Protein AF-A0A6N6VVI9-F1 (afdb_monomer)

Organism: NCBI:txid2499159

Radius of gyration: 13.66 Å; Cα contacts (8 Å, |Δi|>4): 94; chains: 1; bounding box: 24×39×38 Å

Foldseek 3Di:
DPDDDDDDDDLDLVVCVVCVVVDDLADAAEWEQPSVDPDGRLVSLVVSVVVPRQNYAYAYCDDCVVPPPRVRHPYDDHPDDPPPD

Mean predicted aligned error: 8.58 Å

Sequence (85 aa):
MSTGKNIVCFDNPYLFFEQMGDFNFNIPIYNDSELGQEKKGEEFAKDIYDKGFKEIYLATGHLPEYFPQIEWIKWTKDKAPPWIN

pLDDT: mean 76.89, std 15.14, range [40.0, 93.69]

Structure (mmCIF, N/CA/C/O backbone):
data_AF-A0A6N6VVI9-F1
#
_entry.id   AF-A0A6N6VVI9-F1
#
loop_
_atom_site.group_PDB
_atom_site.id
_atom_site.type_symbol
_atom_site.label_atom_id
_atom_site.label_alt_id
_atom_site.label_comp_id
_atom_site.label_asym_id
_atom_site.label_entity_id
_atom_site.label_seq_id
_atom_site.pdbx_PDB_ins_code
_atom_site.Cartn_x
_atom_site.Cartn_y
_atom_site.Cartn_z
_atom_site.occupancy
_atom_site.B_iso_or_equiv
_atom_site.auth_seq_id
_atom_site.auth_comp_id
_atom_site.auth_asym_id
_atom_site.auth_atom_id
_atom_site.pdbx_PDB_model_num
ATOM 1 N N . MET A 1 1 ? 2.534 19.108 22.185 1.00 40.00 1 MET A N 1
ATOM 2 C CA . MET A 1 1 ? 2.548 17.670 22.520 1.00 40.00 1 MET A CA 1
ATOM 3 C C . MET A 1 1 ? 2.665 16.920 21.211 1.00 40.00 1 MET A C 1
ATOM 5 O O . MET A 1 1 ? 1.743 16.993 20.411 1.00 40.00 1 MET A O 1
ATOM 9 N N . SER A 1 2 ? 3.815 16.317 20.931 1.00 46.53 2 SER A N 1
ATOM 10 C CA . SER A 1 2 ? 3.994 15.514 19.721 1.00 46.53 2 SER A CA 1
ATOM 11 C C . SER A 1 2 ? 3.167 14.243 19.895 1.00 46.53 2 SER A C 1
ATOM 13 O O . SER A 1 2 ? 3.495 13.405 20.729 1.00 46.53 2 SER A O 1
ATOM 15 N N . THR A 1 3 ? 2.040 14.140 19.197 1.00 51.28 3 THR A N 1
ATOM 16 C CA . THR A 1 3 ? 1.221 12.928 19.168 1.00 51.28 3 THR A CA 1
ATOM 17 C C . THR A 1 3 ? 2.068 11.794 18.595 1.0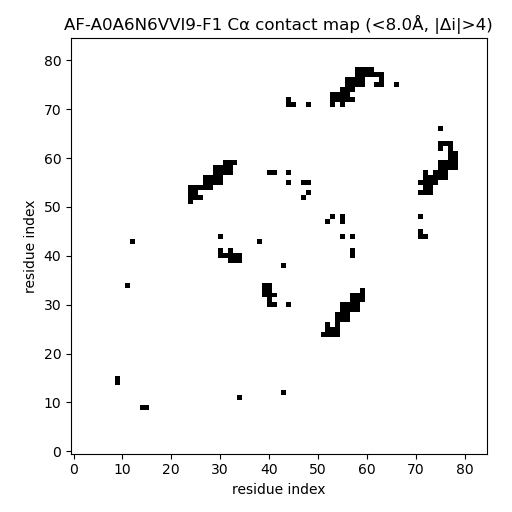0 51.28 3 THR A C 1
ATOM 19 O O . THR A 1 3 ? 2.493 11.853 17.442 1.00 51.28 3 THR A O 1
ATOM 22 N N . GLY A 1 4 ? 2.386 10.794 19.421 1.00 68.31 4 GLY A N 1
ATOM 23 C CA . GLY A 1 4 ? 3.174 9.639 18.996 1.00 68.31 4 GLY A CA 1
ATOM 24 C C . GLY A 1 4 ? 2.435 8.892 17.891 1.00 68.31 4 GLY A C 1
ATOM 25 O O . GLY A 1 4 ? 1.373 8.323 18.131 1.00 68.31 4 GLY A O 1
ATOM 26 N N . LYS A 1 5 ? 2.964 8.935 16.667 1.00 75.88 5 LYS A N 1
ATOM 27 C CA . LYS A 1 5 ? 2.471 8.108 15.564 1.00 75.88 5 LYS A CA 1
ATOM 28 C C . LYS A 1 5 ? 3.138 6.741 15.681 1.00 75.88 5 LYS A C 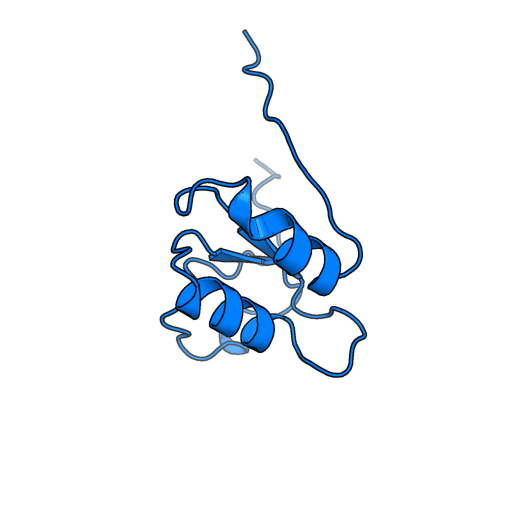1
ATOM 30 O O . LYS A 1 5 ? 4.363 6.669 15.687 1.00 75.88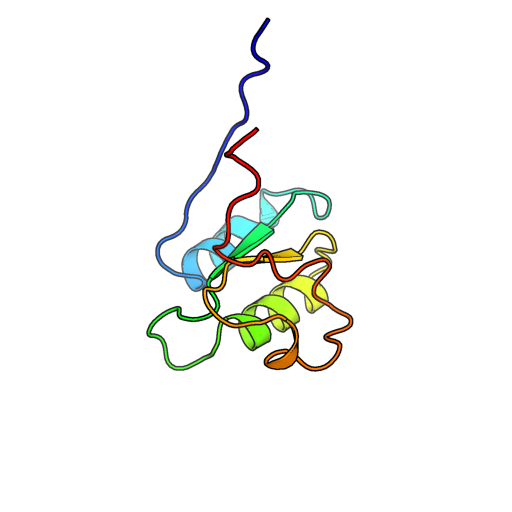 5 LYS A O 1
ATOM 35 N N . ASN A 1 6 ? 2.340 5.681 15.771 1.00 8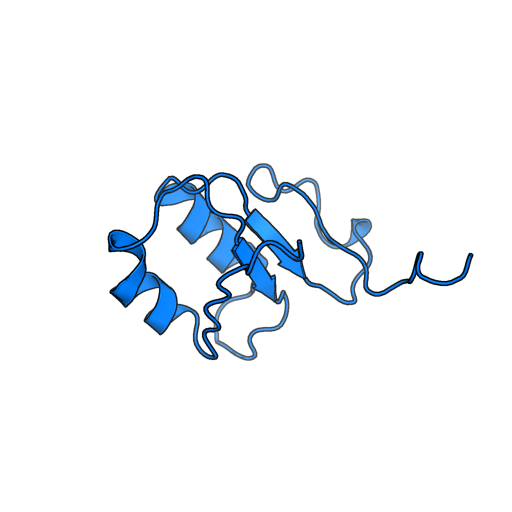4.38 6 ASN A N 1
ATOM 36 C CA . ASN A 1 6 ? 2.843 4.315 15.673 1.00 84.38 6 ASN A CA 1
ATOM 37 C C . ASN A 1 6 ? 3.014 3.977 14.194 1.00 84.38 6 ASN A C 1
ATOM 39 O O . ASN A 1 6 ? 2.060 4.085 13.424 1.00 84.38 6 ASN A O 1
ATOM 43 N N . ILE A 1 7 ? 4.233 3.618 13.808 1.00 87.19 7 ILE A N 1
ATOM 44 C CA . ILE A 1 7 ? 4.568 3.196 12.450 1.00 87.19 7 ILE A CA 1
ATOM 45 C C . ILE A 1 7 ? 4.953 1.726 12.529 1.00 87.19 7 ILE A C 1
ATOM 47 O O . ILE A 1 7 ? 5.799 1.355 13.340 1.00 87.19 7 ILE A O 1
ATOM 51 N N . VAL A 1 8 ? 4.323 0.910 11.689 1.00 90.19 8 VAL A N 1
ATOM 52 C CA . VAL A 1 8 ? 4.691 -0.490 11.489 1.00 90.19 8 VAL A CA 1
ATOM 53 C C . VAL A 1 8 ? 5.275 -0.600 10.091 1.00 90.19 8 VAL A C 1
ATOM 55 O O . VAL A 1 8 ? 4.667 -0.132 9.129 1.00 90.19 8 VAL A O 1
ATOM 58 N N . CYS A 1 9 ? 6.469 -1.172 9.996 1.00 90.19 9 CYS A N 1
ATOM 59 C CA . CYS A 1 9 ? 7.178 -1.351 8.738 1.00 90.19 9 CYS A CA 1
ATOM 60 C C . CYS A 1 9 ? 7.279 -2.840 8.429 1.00 90.19 9 CYS A C 1
ATOM 62 O O . CYS A 1 9 ? 7.589 -3.634 9.316 1.00 90.19 9 CYS A O 1
ATOM 64 N N . PHE A 1 10 ? 7.075 -3.185 7.164 1.00 89.31 10 PHE A N 1
ATOM 65 C CA . PHE A 1 10 ? 7.260 -4.529 6.640 1.00 89.31 10 PHE A CA 1
ATOM 66 C C . PHE A 1 10 ? 8.288 -4.452 5.515 1.00 89.31 10 PHE A C 1
ATOM 68 O O . PHE A 1 10 ? 8.187 -3.593 4.643 1.00 89.31 10 PHE A O 1
ATOM 75 N N . ASP A 1 11 ? 9.284 -5.328 5.549 1.00 86.69 11 ASP A N 1
ATOM 76 C CA . ASP A 1 11 ? 10.259 -5.517 4.469 1.00 86.69 11 ASP A CA 1
ATOM 77 C C . ASP A 1 11 ? 9.743 -6.474 3.382 1.00 86.69 11 ASP A C 1
ATOM 79 O O . ASP A 1 11 ? 10.324 -6.580 2.303 1.00 86.69 11 ASP A O 1
ATOM 83 N N . ASN A 1 12 ? 8.627 -7.150 3.658 1.00 85.19 12 ASN A N 1
ATOM 84 C CA . ASN A 1 12 ? 7.978 -8.090 2.767 1.00 85.19 12 ASN A CA 1
ATOM 85 C C . ASN A 1 12 ? 6.449 -7.876 2.787 1.00 85.19 12 ASN A C 1
ATOM 87 O O . ASN A 1 12 ? 5.839 -7.970 3.858 1.00 85.19 12 ASN A O 1
ATOM 91 N N . PRO A 1 13 ? 5.799 -7.639 1.629 1.00 86.62 13 PRO A N 1
ATOM 92 C CA . PRO A 1 13 ? 4.351 -7.435 1.559 1.00 86.62 13 PRO A CA 1
ATOM 93 C C . PRO A 1 13 ? 3.546 -8.634 2.083 1.00 86.62 13 PRO A C 1
ATOM 95 O O . PRO A 1 13 ? 2.469 -8.443 2.641 1.00 86.62 13 PRO A O 1
ATOM 98 N N . TYR A 1 14 ? 4.059 -9.863 1.984 1.00 88.94 14 TYR A N 1
ATOM 99 C CA . TYR A 1 14 ? 3.377 -11.047 2.515 1.00 88.94 14 TYR A CA 1
ATOM 100 C C . TYR A 1 14 ? 3.246 -11.018 4.044 1.00 88.94 14 TYR A C 1
ATOM 102 O O . TYR A 1 14 ? 2.200 -11.404 4.560 1.00 88.94 14 TYR A O 1
ATOM 110 N N . LEU A 1 15 ? 4.231 -10.462 4.762 1.00 90.50 15 LEU A N 1
ATOM 111 C CA . LEU A 1 15 ? 4.143 -10.285 6.219 1.00 90.50 15 LEU A CA 1
ATOM 112 C C . LEU A 1 15 ? 3.038 -9.297 6.607 1.00 90.50 15 LEU A C 1
ATOM 114 O O . LEU A 1 15 ? 2.384 -9.471 7.636 1.00 90.50 15 LEU A O 1
ATOM 118 N N . PHE A 1 16 ? 2.802 -8.279 5.771 1.00 91.25 16 PHE A N 1
ATOM 119 C CA . PHE A 1 16 ? 1.660 -7.390 5.956 1.00 91.25 16 PHE A CA 1
ATOM 120 C C . PHE A 1 16 ? 0.344 -8.163 5.814 1.00 91.25 16 PHE A C 1
ATOM 122 O O . PHE A 1 16 ? -0.518 -8.029 6.675 1.00 91.25 16 PHE A O 1
ATOM 129 N N . PHE A 1 17 ? 0.185 -9.010 4.789 1.00 90.56 17 PHE A N 1
ATOM 130 C CA . PHE A 1 17 ? -1.046 -9.794 4.603 1.00 90.56 17 PHE A CA 1
ATOM 131 C C . PHE A 1 17 ? -1.313 -10.800 5.728 1.00 90.56 17 PHE A C 1
ATOM 133 O O . PHE A 1 17 ? -2.474 -11.046 6.046 1.00 90.56 17 PHE A O 1
ATOM 140 N N . GLU A 1 18 ? -0.276 -11.356 6.354 1.00 93.69 18 GLU A N 1
ATOM 141 C CA . GLU A 1 18 ? -0.431 -12.231 7.524 1.00 93.69 18 GLU A CA 1
ATOM 142 C C . GLU A 1 18 ? -0.982 -11.480 8.745 1.00 93.69 18 GLU A C 1
ATOM 144 O O . GLU A 1 18 ? -1.780 -12.030 9.500 1.00 93.69 18 GLU A O 1
ATOM 149 N N . GLN A 1 19 ? -0.595 -10.212 8.915 1.00 92.25 19 GLN A N 1
ATOM 150 C CA . GLN A 1 19 ? -0.966 -9.372 10.062 1.00 92.25 19 GLN A CA 1
ATOM 151 C C . GLN A 1 19 ? -2.095 -8.381 9.752 1.00 92.25 19 GLN A C 1
ATOM 153 O O . GLN A 1 19 ? -2.541 -7.648 10.632 1.00 92.25 19 GLN A O 1
ATOM 158 N N . MET A 1 20 ? -2.597 -8.344 8.512 1.00 91.19 20 MET A N 1
ATOM 159 C CA . MET A 1 20 ? -3.535 -7.306 8.072 1.00 91.19 20 MET A CA 1
ATOM 160 C C . MET A 1 20 ? -4.835 -7.284 8.893 1.00 91.19 20 MET A C 1
ATOM 162 O O . MET A 1 20 ? -5.487 -6.246 8.982 1.00 91.19 20 MET A O 1
ATOM 166 N N . GLY A 1 21 ? -5.206 -8.426 9.487 1.00 92.00 21 GLY A N 1
ATOM 167 C CA . GLY A 1 21 ? -6.392 -8.580 10.332 1.00 92.00 21 GLY A CA 1
ATOM 168 C C . GLY A 1 21 ? -6.333 -7.807 11.652 1.00 92.00 21 GLY A C 1
ATOM 169 O O . GLY A 1 21 ? -7.383 -7.543 12.234 1.00 92.00 21 GLY A O 1
ATOM 170 N N . ASP A 1 22 ? -5.141 -7.393 12.088 1.00 92.62 22 ASP A N 1
ATOM 171 C CA . ASP A 1 22 ? -4.947 -6.618 13.318 1.00 92.62 22 ASP A CA 1
ATOM 172 C C . ASP A 1 22 ? -5.119 -5.104 13.096 1.00 92.62 22 ASP A C 1
ATOM 174 O O . ASP A 1 22 ? -5.147 -4.320 14.050 1.00 92.62 22 ASP A O 1
ATOM 178 N N . PHE A 1 23 ? -5.255 -4.668 11.838 1.00 90.69 23 PHE A N 1
ATOM 179 C CA . PHE A 1 23 ? -5.358 -3.261 11.470 1.00 90.69 23 PHE A CA 1
ATOM 180 C C . PHE A 1 23 ? -6.778 -2.858 11.066 1.00 90.69 23 PHE A C 1
ATOM 182 O O . PHE A 1 23 ? -7.541 -3.609 10.465 1.00 90.69 23 PHE A O 1
ATOM 189 N N . ASN A 1 24 ? -7.128 -1.602 11.347 1.00 90.06 24 ASN A N 1
ATOM 190 C CA . ASN A 1 24 ? -8.352 -0.999 10.831 1.00 90.06 24 ASN A CA 1
ATOM 191 C C . ASN A 1 24 ? -8.177 -0.623 9.349 1.00 90.06 24 ASN A C 1
ATOM 193 O O . ASN A 1 24 ? -7.166 -0.031 8.987 1.00 90.06 24 ASN A O 1
ATOM 197 N N . PHE A 1 25 ? -9.182 -0.856 8.504 1.00 90.12 25 PHE A N 1
ATOM 198 C CA . PHE A 1 25 ? -9.129 -0.533 7.070 1.00 90.12 25 PHE A CA 1
ATOM 199 C C . PHE A 1 25 ? -8.918 0.954 6.723 1.00 90.12 25 PHE A C 1
ATOM 201 O O . PHE A 1 25 ? -8.557 1.280 5.590 1.00 90.12 25 PHE A O 1
ATOM 208 N N . ASN A 1 26 ? -9.120 1.858 7.683 1.00 87.25 26 ASN A N 1
ATOM 209 C CA . ASN A 1 26 ? -8.917 3.296 7.513 1.00 87.25 26 ASN A CA 1
ATOM 210 C C . ASN A 1 26 ? -7.482 3.764 7.824 1.00 87.25 26 ASN A C 1
ATOM 212 O O . ASN A 1 26 ? -7.239 4.972 7.847 1.00 87.25 26 ASN A O 1
ATOM 216 N N . ILE A 1 27 ? -6.533 2.861 8.107 1.00 90.19 27 ILE A N 1
ATOM 217 C CA . ILE A 1 27 ? -5.137 3.270 8.310 1.00 90.19 27 ILE A CA 1
ATOM 218 C C . ILE A 1 27 ? -4.472 3.657 6.983 1.00 90.19 27 ILE A C 1
ATOM 220 O O . ILE A 1 27 ? -4.714 3.000 5.971 1.00 90.19 27 ILE A O 1
ATOM 224 N N . PRO A 1 28 ? -3.599 4.680 6.976 1.00 89.19 28 PRO A N 1
ATOM 225 C CA . PRO A 1 28 ? -2.802 4.995 5.803 1.00 89.19 28 PRO A CA 1
ATOM 226 C C . PRO A 1 28 ? -1.733 3.920 5.575 1.00 89.19 28 PRO A C 1
ATOM 228 O O . PRO A 1 28 ? -0.935 3.633 6.468 1.00 89.19 28 PRO A O 1
ATOM 231 N N . ILE A 1 29 ? -1.696 3.372 4.364 1.00 89.56 29 ILE A N 1
ATOM 232 C CA . ILE A 1 29 ? -0.715 2.384 3.914 1.00 89.56 29 ILE A CA 1
ATOM 233 C C . ILE A 1 29 ? 0.163 3.027 2.852 1.00 89.56 29 ILE A C 1
ATOM 235 O O . ILE A 1 29 ? -0.339 3.536 1.854 1.00 89.56 29 ILE A O 1
ATOM 239 N N . TYR A 1 30 ? 1.474 2.980 3.058 1.00 87.50 30 TYR A N 1
ATOM 240 C CA . TYR A 1 30 ? 2.459 3.451 2.092 1.00 87.50 30 TYR A CA 1
ATOM 241 C C . TYR A 1 30 ? 3.136 2.233 1.488 1.00 87.50 30 TYR A C 1
ATOM 243 O O . TYR A 1 30 ? 3.833 1.509 2.194 1.00 87.50 30 TYR A O 1
ATOM 251 N N . ASN A 1 31 ? 2.900 2.005 0.202 1.00 86.44 31 ASN A N 1
ATOM 252 C CA . ASN A 1 31 ? 3.488 0.900 -0.529 1.00 86.44 31 ASN A CA 1
ATOM 253 C C . ASN A 1 31 ? 4.584 1.416 -1.457 1.00 86.44 31 ASN A C 1
ATOM 255 O O . ASN A 1 31 ? 4.349 2.378 -2.188 1.00 86.44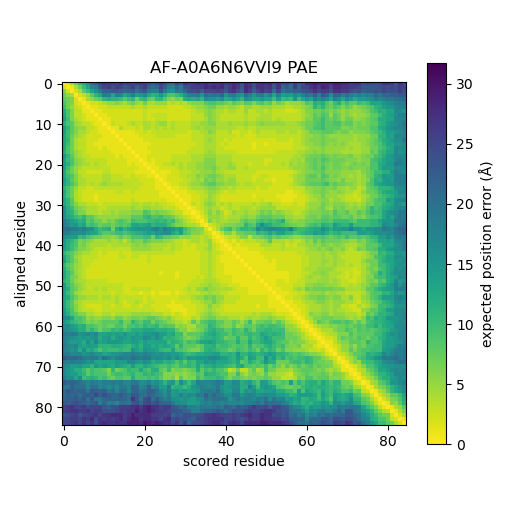 31 ASN A O 1
ATOM 259 N N . ASP A 1 32 ? 5.762 0.801 -1.441 1.00 83.31 32 ASP A N 1
ATOM 260 C CA . ASP A 1 32 ? 6.798 1.142 -2.417 1.00 83.31 32 ASP A CA 1
ATOM 261 C C . ASP A 1 32 ? 6.434 0.541 -3.785 1.00 83.31 32 ASP A C 1
ATOM 263 O O . ASP A 1 32 ? 5.888 -0.561 -3.852 1.00 83.31 32 ASP A O 1
ATOM 267 N N . SER A 1 33 ? 6.693 1.259 -4.882 1.00 76.81 33 SER A N 1
ATOM 268 C CA . SER A 1 33 ? 6.479 0.714 -6.231 1.00 76.81 33 SER A CA 1
ATOM 269 C C . SER A 1 33 ? 7.452 -0.419 -6.563 1.00 76.81 33 SER A C 1
ATOM 271 O O . SER A 1 33 ? 7.100 -1.347 -7.292 1.00 76.81 33 SER A O 1
ATOM 273 N N . GLU A 1 34 ? 8.672 -0.350 -6.032 1.00 76.81 34 GLU A N 1
ATOM 274 C CA . GLU A 1 34 ? 9.775 -1.239 -6.379 1.00 76.81 34 GLU A CA 1
ATOM 275 C C . GLU A 1 34 ? 10.106 -2.161 -5.202 1.00 76.81 34 GLU A C 1
ATOM 277 O O . GLU A 1 34 ? 11.038 -1.949 -4.434 1.00 76.81 34 GLU A O 1
ATOM 282 N N . LEU A 1 35 ? 9.310 -3.223 -5.060 1.00 72.25 35 LEU A N 1
ATOM 283 C CA . LEU A 1 35 ? 9.448 -4.190 -3.964 1.00 72.25 35 LEU A CA 1
ATOM 284 C C . LEU A 1 35 ? 10.460 -5.312 -4.254 1.00 72.25 35 LEU A C 1
ATOM 286 O O . LEU A 1 35 ? 10.581 -6.242 -3.461 1.00 72.25 35 LEU A O 1
ATOM 290 N N . GLY A 1 36 ? 11.167 -5.265 -5.392 1.00 63.62 36 GLY A N 1
ATOM 291 C CA . GLY A 1 36 ? 12.181 -6.261 -5.781 1.00 63.62 36 GLY A CA 1
ATOM 292 C C . GLY A 1 36 ? 11.667 -7.707 -5.915 1.00 63.62 36 GLY A C 1
ATOM 293 O O . GLY A 1 36 ? 12.469 -8.633 -6.001 1.00 63.62 36 GLY A O 1
ATOM 294 N N . GLN A 1 37 ? 10.346 -7.902 -5.900 1.00 66.06 37 GLN A N 1
ATOM 295 C CA . GLN A 1 37 ? 9.651 -9.193 -5.901 1.00 66.06 37 GLN A CA 1
ATOM 296 C C . GLN A 1 37 ? 9.051 -9.500 -7.285 1.00 66.06 37 GLN A C 1
ATOM 298 O O . GLN A 1 37 ? 9.133 -8.692 -8.207 1.00 66.06 37 GLN A O 1
ATOM 303 N N . GLU A 1 38 ? 8.402 -10.662 -7.427 1.00 73.06 38 GLU A N 1
ATOM 304 C CA . GLU A 1 38 ? 7.734 -11.096 -8.670 1.00 73.06 38 GLU A CA 1
ATOM 305 C C . GLU A 1 38 ? 6.529 -10.222 -9.077 1.00 73.06 38 GLU A C 1
ATOM 307 O O . GLU A 1 38 ? 6.052 -10.323 -10.206 1.00 73.06 38 GLU A O 1
ATOM 312 N N . LYS A 1 39 ? 6.038 -9.365 -8.171 1.00 77.12 39 LYS A N 1
ATOM 313 C CA . LYS A 1 39 ? 4.848 -8.524 -8.345 1.00 77.12 39 LYS A CA 1
ATOM 314 C C . LYS A 1 39 ? 5.166 -7.065 -8.013 1.00 77.12 39 LYS A C 1
ATOM 316 O O . LYS A 1 39 ? 5.890 -6.791 -7.052 1.00 77.12 39 LYS A O 1
ATOM 321 N N . LYS A 1 40 ? 4.639 -6.122 -8.801 1.00 82.25 40 LYS A N 1
ATOM 322 C CA . LYS A 1 40 ? 4.900 -4.688 -8.606 1.00 82.25 40 LYS A CA 1
ATOM 323 C C . LYS A 1 40 ? 4.088 -4.103 -7.452 1.00 82.25 40 LYS A C 1
ATOM 325 O O . LYS A 1 40 ? 3.018 -4.608 -7.102 1.00 82.25 40 LYS A O 1
ATOM 330 N N . GLY A 1 41 ? 4.565 -2.994 -6.885 1.00 82.69 41 GLY A N 1
ATOM 331 C CA . GLY A 1 41 ? 3.886 -2.310 -5.785 1.00 82.69 41 GLY A CA 1
ATOM 332 C C . GLY A 1 41 ? 2.448 -1.897 -6.114 1.00 82.69 41 GLY A C 1
ATOM 333 O O . GLY A 1 41 ? 1.549 -2.073 -5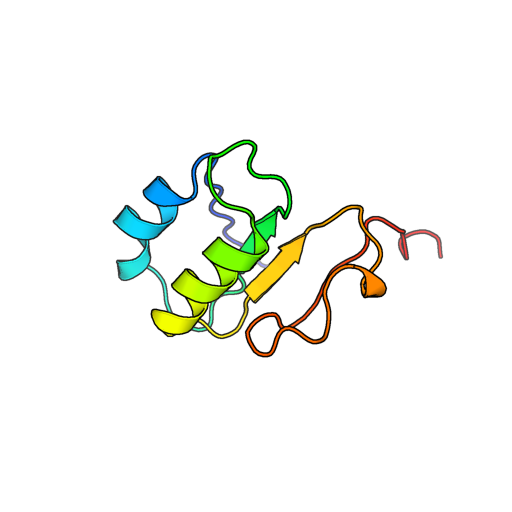.294 1.00 82.69 41 GLY A O 1
ATOM 334 N N . GLU A 1 42 ? 2.169 -1.424 -7.328 1.00 83.94 42 GLU A N 1
ATOM 335 C CA . GLU A 1 42 ? 0.803 -1.068 -7.732 1.00 83.94 42 GLU A CA 1
ATOM 336 C C . GLU A 1 42 ? -0.165 -2.261 -7.730 1.00 83.94 42 GLU A C 1
ATOM 338 O O . GLU A 1 42 ? -1.353 -2.102 -7.433 1.00 83.94 42 GLU A O 1
ATOM 343 N N . GLU A 1 43 ? 0.333 -3.464 -8.008 1.00 87.06 43 GLU A N 1
ATOM 344 C CA . GLU A 1 43 ? -0.487 -4.667 -8.021 1.00 87.06 43 GLU A CA 1
ATOM 345 C C . GLU A 1 43 ? -0.747 -5.170 -6.594 1.00 87.06 43 GLU A C 1
ATOM 347 O O . GLU A 1 43 ? -1.844 -5.637 -6.297 1.00 87.06 43 GLU A O 1
ATOM 352 N N . PHE A 1 44 ? 0.225 -5.041 -5.686 1.00 88.19 44 PHE A N 1
ATOM 353 C CA . PHE A 1 44 ? -0.009 -5.274 -4.257 1.00 88.19 44 PHE A CA 1
ATOM 354 C C . PHE A 1 44 ? -0.989 -4.256 -3.672 1.00 88.19 44 PHE A C 1
ATOM 356 O O . PHE A 1 44 ? -1.873 -4.625 -2.904 1.00 88.19 44 PHE A O 1
ATOM 363 N N . ALA A 1 45 ? -0.893 -2.985 -4.073 1.00 88.44 45 ALA A N 1
ATOM 364 C CA . ALA A 1 45 ? -1.850 -1.958 -3.672 1.00 88.44 45 ALA A CA 1
ATOM 365 C C . ALA A 1 45 ? -3.282 -2.329 -4.090 1.00 88.44 45 ALA A C 1
ATOM 367 O O . ALA A 1 45 ? -4.221 -2.088 -3.333 1.00 88.44 45 ALA A O 1
ATOM 368 N N . LYS A 1 46 ? -3.445 -2.969 -5.254 1.00 89.44 46 LYS A N 1
ATOM 369 C CA . LYS A 1 46 ? -4.744 -3.482 -5.697 1.00 89.44 46 LYS A CA 1
ATOM 370 C C . LYS A 1 46 ? -5.264 -4.573 -4.766 1.00 89.44 46 LYS A C 1
ATOM 372 O O . LYS A 1 46 ? -6.404 -4.498 -4.323 1.00 89.44 46 LYS A O 1
ATOM 377 N N . ASP A 1 47 ? -4.430 -5.557 -4.438 1.00 90.94 47 ASP A N 1
ATOM 378 C CA . ASP A 1 47 ? -4.827 -6.638 -3.532 1.00 90.94 47 ASP A CA 1
ATOM 379 C C . ASP A 1 47 ? -5.250 -6.084 -2.165 1.00 90.94 47 ASP A C 1
ATOM 381 O O . ASP A 1 47 ? -6.263 -6.500 -1.610 1.00 90.94 47 ASP A O 1
ATOM 385 N N . ILE A 1 48 ? -4.499 -5.116 -1.632 1.00 90.75 48 ILE A N 1
ATOM 386 C CA . ILE A 1 48 ? -4.790 -4.459 -0.352 1.00 90.75 48 ILE A CA 1
ATOM 387 C C . ILE A 1 48 ? -6.134 -3.711 -0.420 1.00 90.75 48 ILE A C 1
ATOM 389 O O . ILE A 1 48 ? -6.933 -3.789 0.517 1.00 90.75 48 ILE A O 1
ATOM 393 N N . TYR A 1 49 ? -6.426 -3.051 -1.543 1.00 91.94 49 TYR A N 1
ATOM 394 C CA . TYR A 1 49 ? -7.717 -2.403 -1.776 1.00 91.94 49 TYR A CA 1
ATOM 395 C C . TYR A 1 49 ? -8.873 -3.401 -1.818 1.00 91.94 49 TYR A C 1
ATOM 397 O O . TYR A 1 49 ? -9.893 -3.200 -1.157 1.00 91.94 49 TYR A O 1
ATOM 405 N N . ASP A 1 50 ? -8.687 -4.520 -2.520 1.00 91.50 50 ASP A N 1
ATOM 406 C CA . ASP A 1 50 ? -9.675 -5.598 -2.615 1.00 91.50 50 ASP A CA 1
ATOM 407 C C . ASP A 1 50 ? -9.951 -6.251 -1.244 1.00 91.50 50 ASP A C 1
ATOM 409 O O . ASP A 1 50 ? -11.024 -6.816 -1.023 1.00 91.50 50 ASP A O 1
ATOM 413 N N . LYS A 1 51 ? -9.016 -6.145 -0.285 1.00 91.00 51 LYS A N 1
ATOM 414 C CA . LYS A 1 51 ? -9.220 -6.548 1.120 1.00 91.00 51 LYS A CA 1
ATOM 415 C C . LYS A 1 51 ? -9.987 -5.527 1.966 1.00 91.00 51 LYS A C 1
ATOM 417 O O . LYS A 1 51 ? -10.378 -5.867 3.080 1.00 91.00 51 LYS A O 1
ATOM 422 N N . GLY A 1 52 ? -10.241 -4.322 1.455 1.00 91.38 52 GLY A N 1
ATOM 423 C CA . GLY A 1 52 ? -11.098 -3.311 2.081 1.00 91.38 52 GLY A CA 1
ATOM 424 C C . GLY A 1 52 ? -10.385 -2.038 2.538 1.00 91.38 52 GLY A C 1
ATOM 425 O O . GLY A 1 52 ? -11.061 -1.094 2.951 1.00 91.38 52 GLY A O 1
ATOM 426 N N . PHE A 1 53 ? -9.055 -1.975 2.447 1.00 91.69 53 PHE A N 1
ATOM 427 C CA . PHE A 1 53 ? -8.294 -0.766 2.762 1.00 91.69 53 PHE A CA 1
ATOM 428 C C . PHE A 1 53 ? -8.499 0.302 1.683 1.00 91.69 53 PHE A C 1
ATOM 430 O O . PHE A 1 53 ? -8.481 0.007 0.493 1.00 91.69 53 PHE A O 1
ATOM 437 N N . LYS A 1 54 ? -8.680 1.564 2.084 1.00 87.62 54 LYS A N 1
ATOM 438 C CA . LYS A 1 54 ? -8.978 2.664 1.137 1.00 87.62 54 LYS A CA 1
ATOM 439 C C . LYS A 1 54 ? -7.973 3.809 1.163 1.00 87.62 54 LYS A C 1
ATOM 441 O O . LYS A 1 54 ? -7.977 4.661 0.278 1.00 87.62 54 LYS A O 1
ATOM 446 N N . GLU A 1 55 ? -7.116 3.838 2.175 1.00 88.75 55 GLU A N 1
ATOM 447 C CA . GLU A 1 55 ? -6.095 4.865 2.367 1.00 88.75 55 GLU A CA 1
ATOM 448 C C . GLU A 1 55 ? -4.732 4.345 1.889 1.00 88.75 55 GLU A C 1
ATOM 450 O O . GLU A 1 55 ? -3.799 4.218 2.676 1.00 88.75 55 GLU A O 1
ATOM 455 N N . ILE A 1 56 ? -4.624 3.997 0.603 1.00 88.94 56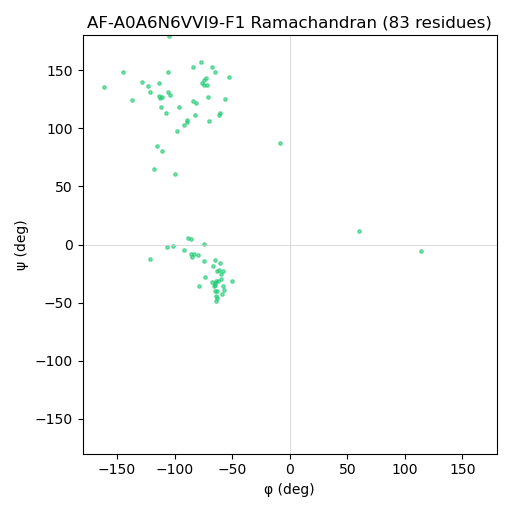 ILE A N 1
ATOM 456 C CA . ILE A 1 56 ? -3.411 3.400 0.025 1.00 88.94 56 ILE A CA 1
ATOM 457 C C . ILE A 1 56 ? -2.657 4.445 -0.798 1.00 88.94 56 ILE A C 1
ATOM 459 O O . ILE A 1 56 ? -3.222 5.110 -1.669 1.00 88.94 56 ILE A O 1
ATOM 463 N N . TYR A 1 57 ? -1.368 4.580 -0.516 1.00 85.56 57 TYR A N 1
ATOM 464 C CA . TYR A 1 57 ? -0.456 5.561 -1.087 1.00 85.56 57 TYR A CA 1
ATOM 465 C C . TYR A 1 57 ? 0.715 4.825 -1.729 1.00 85.56 57 TYR A C 1
ATOM 467 O O . TYR A 1 57 ? 1.269 3.905 -1.128 1.00 85.56 57 TYR A O 1
ATOM 475 N N . LEU A 1 58 ? 1.123 5.250 -2.924 1.00 84.38 58 LEU A N 1
ATOM 476 C CA . LEU A 1 58 ? 2.319 4.720 -3.571 1.00 84.38 58 LEU A CA 1
ATOM 477 C C . LEU A 1 58 ? 3.499 5.653 -3.283 1.00 84.38 58 LEU A C 1
ATOM 479 O O . LEU A 1 58 ? 3.476 6.835 -3.641 1.00 84.38 58 LEU A O 1
ATOM 483 N N . ALA A 1 59 ? 4.514 5.124 -2.610 1.00 78.12 59 ALA A N 1
ATOM 484 C CA . ALA A 1 59 ? 5.799 5.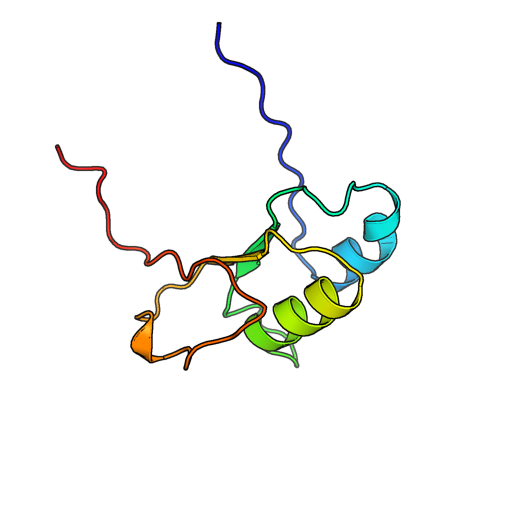768 -2.406 1.00 78.12 59 ALA A CA 1
ATOM 485 C C . ALA A 1 59 ? 6.707 5.377 -3.574 1.00 78.12 59 ALA A C 1
ATOM 487 O O . ALA A 1 59 ? 7.135 4.236 -3.691 1.00 78.12 59 ALA A O 1
ATOM 488 N N . THR A 1 60 ? 6.968 6.311 -4.482 1.00 73.81 60 THR A N 1
ATOM 489 C CA . THR A 1 60 ? 7.702 6.008 -5.712 1.00 73.81 60 THR A CA 1
ATOM 490 C C . THR A 1 60 ? 8.580 7.176 -6.129 1.00 73.81 60 THR A C 1
ATOM 492 O O . THR A 1 60 ? 8.282 8.335 -5.851 1.00 73.81 60 THR A O 1
ATOM 495 N N . GLY A 1 61 ? 9.711 6.866 -6.766 1.00 66.38 61 GLY A N 1
ATOM 496 C CA . GLY A 1 61 ? 10.557 7.872 -7.411 1.00 66.38 61 GLY A CA 1
ATOM 497 C C . GLY A 1 61 ? 10.085 8.255 -8.813 1.00 66.38 61 GLY A C 1
ATOM 498 O O . GLY A 1 61 ? 10.646 9.174 -9.402 1.00 66.38 61 GLY A O 1
ATOM 499 N N . HIS A 1 62 ? 9.091 7.550 -9.355 1.00 64.75 62 HIS A N 1
ATOM 500 C CA . HIS A 1 62 ? 8.558 7.810 -10.684 1.00 64.75 62 HIS A CA 1
ATOM 501 C C . HIS A 1 62 ? 7.514 8.927 -10.654 1.00 64.75 62 HIS A C 1
ATOM 503 O O . HIS A 1 62 ? 6.841 9.155 -9.648 1.00 64.75 62 HIS A O 1
ATOM 509 N N . LEU A 1 63 ? 7.377 9.632 -11.778 1.00 62.75 63 LEU A N 1
ATOM 510 C CA . LEU A 1 63 ? 6.356 10.666 -11.916 1.00 62.75 63 LEU A CA 1
ATOM 511 C C . LEU A 1 63 ? 4.953 10.036 -11.853 1.00 62.75 63 LEU A C 1
ATOM 513 O O . LEU A 1 63 ? 4.777 8.920 -12.347 1.00 62.75 63 LEU A O 1
ATOM 517 N N . PRO A 1 64 ? 3.941 10.753 -11.329 1.00 64.00 64 PRO A N 1
ATOM 518 C CA . PRO A 1 64 ? 2.549 10.294 -11.304 1.00 64.00 64 PRO A CA 1
ATOM 519 C C . PRO A 1 64 ? 2.033 9.789 -12.661 1.00 64.00 64 PRO A C 1
ATOM 521 O O . PRO A 1 64 ? 1.234 8.863 -12.715 1.00 64.00 64 PRO A O 1
ATOM 524 N N . GLU A 1 65 ? 2.536 10.350 -13.764 1.00 66.19 65 GLU A N 1
ATOM 525 C CA . GLU A 1 65 ? 2.199 9.977 -15.146 1.00 66.19 65 GLU A CA 1
ATOM 526 C C . GLU A 1 65 ? 2.549 8.521 -15.508 1.00 66.19 65 GLU A C 1
ATOM 528 O O . GLU A 1 65 ? 1.958 7.962 -16.430 1.00 66.19 65 GLU A O 1
ATOM 533 N N . TYR A 1 66 ? 3.474 7.886 -14.778 1.00 64.25 66 TYR A N 1
ATOM 534 C CA . TYR A 1 66 ? 3.811 6.465 -14.948 1.00 64.25 66 TYR A CA 1
ATOM 535 C C . TYR A 1 66 ? 2.745 5.527 -14.370 1.00 64.25 66 TYR A C 1
ATOM 537 O O . TYR A 1 66 ? 2.746 4.336 -14.682 1.00 64.25 66 TYR A O 1
ATOM 545 N N . PHE A 1 67 ? 1.832 6.053 -13.553 1.00 67.56 67 PHE A N 1
ATOM 546 C CA . PHE A 1 67 ? 0.752 5.307 -12.921 1.00 67.56 67 PHE A CA 1
ATOM 547 C C . PHE A 1 67 ? -0.580 5.832 -13.468 1.00 67.56 67 PHE A C 1
ATOM 549 O O . PHE A 1 67 ? -1.184 6.727 -12.870 1.00 67.56 67 PHE A O 1
ATOM 556 N N . PRO A 1 68 ? -1.040 5.331 -14.634 1.00 63.34 68 PRO A N 1
ATOM 557 C CA . PRO A 1 68 ? -2.293 5.781 -15.229 1.00 63.34 68 PRO A CA 1
ATOM 558 C C . PRO A 1 68 ? -3.429 5.584 -14.226 1.00 63.34 68 PRO A C 1
ATOM 560 O O . PRO A 1 68 ? -3.581 4.484 -13.711 1.00 63.34 68 PRO A O 1
ATOM 563 N N . GLN A 1 69 ? -4.170 6.664 -13.947 1.00 60.94 69 GLN A N 1
ATOM 564 C CA . GLN A 1 69 ? -5.249 6.803 -12.957 1.00 60.94 69 GLN A CA 1
ATOM 565 C C . GLN A 1 69 ? -5.689 5.485 -12.295 1.00 60.94 69 GLN A C 1
ATOM 567 O O . GLN A 1 69 ? -6.601 4.794 -12.744 1.00 60.94 69 GLN A O 1
ATOM 572 N N . ILE A 1 70 ? -4.995 5.132 -11.217 1.00 71.19 70 ILE A N 1
ATOM 573 C CA . ILE A 1 70 ? -5.231 3.890 -10.500 1.00 71.19 70 ILE A CA 1
ATOM 574 C C . ILE A 1 70 ? -6.297 4.156 -9.434 1.00 71.19 70 ILE A C 1
ATOM 576 O O . ILE A 1 70 ? -6.009 4.785 -8.420 1.00 71.19 70 ILE A O 1
ATOM 580 N N . GLU A 1 71 ? -7.528 3.686 -9.652 1.00 74.50 71 GLU A N 1
ATOM 581 C CA . GLU A 1 71 ? -8.687 3.980 -8.782 1.00 74.50 71 GLU A CA 1
ATOM 582 C C . GLU A 1 71 ? -8.491 3.563 -7.312 1.00 74.50 71 GLU A C 1
ATOM 584 O O . GLU A 1 71 ? -9.138 4.104 -6.415 1.00 74.50 71 GLU A O 1
ATOM 589 N 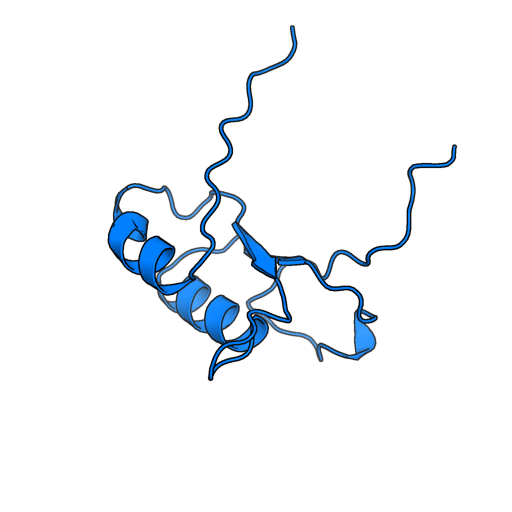N . TRP A 1 72 ? -7.582 2.619 -7.056 1.00 75.31 72 TRP A N 1
ATOM 590 C CA . TRP A 1 72 ? -7.271 2.112 -5.720 1.00 75.31 72 TRP A CA 1
ATOM 591 C C . TRP A 1 72 ? -6.119 2.836 -5.003 1.00 75.31 72 TRP A C 1
ATOM 593 O O . TRP A 1 72 ? -5.853 2.535 -3.840 1.00 75.31 72 TRP A O 1
ATOM 603 N N . ILE A 1 73 ? -5.437 3.788 -5.653 1.00 75.44 73 ILE A N 1
ATOM 604 C CA . ILE A 1 73 ? -4.321 4.544 -5.065 1.00 75.44 73 ILE A CA 1
ATOM 605 C C . ILE A 1 73 ? -4.746 5.999 -4.885 1.00 75.44 73 ILE A C 1
ATOM 607 O O . ILE A 1 73 ? -5.019 6.713 -5.847 1.00 75.44 73 ILE A O 1
ATOM 611 N N . LYS A 1 74 ? -4.766 6.470 -3.635 1.00 70.75 74 LYS A N 1
ATOM 612 C CA . LYS A 1 74 ? -5.169 7.844 -3.307 1.00 70.75 74 LYS A CA 1
ATOM 613 C C . LYS A 1 74 ? -4.133 8.896 -3.687 1.00 70.75 74 LYS A C 1
ATOM 615 O O . LYS A 1 74 ? -4.504 10.048 -3.904 1.00 70.75 74 LYS A O 1
ATOM 620 N N . TRP A 1 75 ? -2.848 8.542 -3.720 1.00 65.94 75 TRP A N 1
ATOM 621 C CA . TRP A 1 75 ? -1.781 9.476 -4.083 1.00 65.94 75 TRP A CA 1
ATOM 622 C C . TRP A 1 75 ? -0.497 8.739 -4.477 1.00 65.94 75 TRP A C 1
ATOM 624 O O . TRP A 1 75 ? -0.049 7.839 -3.763 1.00 65.94 75 TRP A O 1
ATOM 634 N N . THR A 1 76 ? 0.143 9.174 -5.558 1.00 60.84 76 THR A N 1
ATOM 635 C CA . THR A 1 76 ? 1.549 8.882 -5.862 1.00 60.84 76 THR A CA 1
ATOM 636 C C . THR A 1 76 ? 2.370 10.019 -5.266 1.00 60.84 76 THR A C 1
ATOM 638 O O . THR A 1 76 ? 2.340 11.139 -5.780 1.00 60.84 76 THR A O 1
ATOM 641 N N . LYS A 1 77 ? 3.025 9.796 -4.123 1.00 54.84 77 LYS A N 1
ATOM 642 C CA . LYS A 1 77 ? 3.863 10.844 -3.532 1.00 54.84 77 LYS A CA 1
ATOM 643 C C . LYS A 1 77 ? 5.202 10.795 -4.245 1.00 54.84 77 LYS A C 1
ATOM 645 O O . LYS A 1 77 ? 5.924 9.810 -4.118 1.00 54.84 77 LYS A O 1
ATOM 650 N N . ASP A 1 78 ? 5.483 11.826 -5.025 1.00 50.88 78 ASP A N 1
ATOM 651 C CA . ASP A 1 78 ? 6.756 11.948 -5.705 1.00 50.88 78 ASP A CA 1
ATOM 652 C C . ASP A 1 78 ? 7.882 12.175 -4.669 1.00 50.88 78 ASP A C 1
ATOM 654 O O . ASP A 1 78 ? 7.643 12.645 -3.550 1.00 50.88 78 ASP A O 1
ATOM 658 N N . LYS A 1 79 ? 9.116 11.774 -4.998 1.00 50.09 79 LYS A N 1
ATOM 659 C CA . LYS A 1 79 ? 10.287 11.987 -4.126 1.00 50.09 79 LYS A CA 1
ATOM 660 C C . LYS A 1 79 ? 10.771 13.449 -4.131 1.00 50.09 79 LYS A C 1
ATOM 662 O O . LYS A 1 79 ? 11.755 13.739 -3.445 1.00 50.09 79 LYS A O 1
ATOM 667 N N . ALA A 1 80 ? 10.136 14.368 -4.867 1.00 48.16 80 ALA A N 1
ATOM 668 C CA . ALA A 1 80 ? 10.499 15.774 -4.824 1.00 48.16 80 ALA A CA 1
ATOM 669 C C . ALA A 1 80 ? 10.015 16.439 -3.521 1.00 48.16 80 ALA A C 1
ATOM 671 O O . ALA A 1 80 ? 8.890 16.237 -3.056 1.00 48.16 80 ALA A O 1
ATOM 672 N N . PRO A 1 81 ? 10.874 17.267 -2.908 1.00 42.84 81 PRO A N 1
ATOM 673 C CA . PRO A 1 81 ? 10.500 18.131 -1.797 1.00 42.84 81 PRO A CA 1
ATOM 674 C C . PRO A 1 81 ? 9.281 19.012 -2.111 1.00 42.84 81 PRO A C 1
ATOM 676 O O . PRO A 1 81 ? 9.234 19.635 -3.169 1.00 42.84 81 PRO A O 1
ATOM 679 N N . PRO A 1 82 ? 8.419 19.250 -1.110 1.00 51.19 82 PRO A N 1
ATOM 680 C CA . PRO A 1 82 ? 8.280 20.626 -0.642 1.00 51.19 82 PRO A CA 1
ATOM 681 C C . PRO A 1 82 ? 8.716 20.708 0.826 1.00 51.19 82 PRO A C 1
ATOM 683 O O . PRO A 1 82 ? 7.911 20.942 1.722 1.00 51.19 82 PRO A O 1
ATOM 686 N N . TRP A 1 83 ? 10.001 20.459 1.096 1.00 55.97 83 TRP A N 1
ATOM 687 C CA . TRP A 1 83 ? 10.624 20.747 2.403 1.00 55.97 83 TRP A CA 1
ATOM 688 C C . TRP A 1 83 ? 11.561 21.958 2.367 1.00 55.97 83 TRP A C 1
ATOM 690 O O . TRP A 1 83 ? 12.112 22.318 3.401 1.00 55.97 83 TRP A O 1
ATOM 700 N N . ILE A 1 84 ? 11.743 22.585 1.200 1.00 43.03 84 ILE A N 1
ATOM 701 C CA . ILE A 1 84 ? 12.417 23.880 1.099 1.00 43.03 84 ILE A CA 1
ATOM 702 C C . ILE A 1 84 ? 11.321 24.935 1.028 1.00 43.03 84 ILE A C 1
ATOM 704 O O . ILE A 1 84 ? 10.735 25.163 -0.028 1.00 43.03 84 ILE A O 1
ATOM 708 N N . ASN A 1 85 ? 11.035 25.520 2.182 1.00 41.16 85 ASN A N 1
ATOM 709 C CA . ASN A 1 85 ? 10.454 26.846 2.298 1.00 41.16 85 ASN A CA 1
ATOM 710 C C . ASN A 1 85 ? 11.395 27.668 3.178 1.00 41.16 85 ASN A C 1
ATOM 712 O O . ASN A 1 85 ? 11.909 27.077 4.158 1.00 41.16 85 ASN A O 1
#

Secondary structure (DSSP, 8-state):
----------SSHHHHHHHGGGS-TTS-EEEES--SSSS-HHHHHHHHHHTT---EEEE-SS-GGGS---TT-SEEE-S------

Nearest PDB structures (foldseek):
  6oec-assembly1_C  TM=7.361E-01  e=8.635E-02  Carboxydothermus hydrogenoformans Z-2901
  6oec-assembly2_F  TM=7.375E-01  e=1.390E-01  Carboxydothermus hydrogenoformans Z-2901
  6oec-assembly2_E  TM=6.931E-01  e=1.705E-01  Carboxydothermus hydrogenoformans Z-2901
  6oec-assembly3_H  TM=6.844E-01  e=2.396E-01  Carboxydothermus hydrogenoformans Z-2901
  6oec-assembly3_I  TM=6.951E-01  e=4.421E-01  Carboxydothermus hydrogenoformans Z-2901

Solvent-accessible surface area (backbone atoms only — not comparable to full-atom values): 5518 Å² total; per-residue (Å²): 132,84,77,84,77,87,82,87,87,71,99,44,75,67,63,45,66,76,51,48,85,83,54,66,48,80,50,80,42,79,39,49,46,79,66,89,57,103,58,51,24,70,58,51,44,44,54,47,32,77,72,60,35,66,40,32,29,36,44,33,83,59,61,60,82,80,53,70,88,50,92,55,49,75,41,67,49,54,76,68,80,88,76,84,127